Protein AF-A0A520CKK5-F1 (afdb_monomer_lite)

Structure (mmCIF, N/CA/C/O backbone):
data_AF-A0A520CKK5-F1
#
_entry.id   AF-A0A520CKK5-F1
#
loop_
_atom_site.group_PDB
_atom_site.id
_atom_site.type_symbol
_atom_site.label_atom_id
_atom_site.label_alt_id
_atom_site.label_comp_id
_atom_site.label_asym_id
_atom_site.label_entity_id
_atom_site.label_seq_id
_atom_site.pdbx_PDB_ins_code
_atom_site.Cartn_x
_atom_site.Cartn_y
_atom_site.Cartn_z
_atom_site.occupancy
_atom_site.B_iso_or_equiv
_atom_site.auth_seq_id
_atom_site.auth_comp_id
_atom_site.auth_asym_id
_atom_site.auth_atom_id
_atom_site.pdbx_PDB_model_num
ATOM 1 N N . MET A 1 1 ? 17.362 -2.422 1.630 1.00 37.12 1 MET A N 1
ATOM 2 C CA . MET A 1 1 ? 17.293 -1.066 2.218 1.00 37.12 1 MET A CA 1
ATOM 3 C C . MET A 1 1 ? 16.092 -1.000 3.146 1.00 37.12 1 MET A C 1
ATOM 5 O O . MET A 1 1 ? 15.029 -1.454 2.745 1.00 37.12 1 MET A O 1
ATOM 9 N N . LYS A 1 2 ? 16.257 -0.500 4.379 1.00 49.00 2 LYS A N 1
ATOM 10 C CA . LYS A 1 2 ? 15.123 -0.145 5.251 1.00 49.00 2 LYS A CA 1
ATOM 11 C C . LYS A 1 2 ? 14.538 1.171 4.719 1.00 49.00 2 LYS A C 1
ATOM 13 O O . LYS A 1 2 ? 15.314 2.034 4.323 1.00 49.00 2 LYS A O 1
ATOM 18 N N . GLY A 1 3 ? 13.213 1.258 4.609 1.00 55.69 3 GLY A N 1
ATOM 19 C CA . GLY A 1 3 ? 12.499 2.413 4.051 1.00 55.69 3 GLY A CA 1
ATOM 20 C C . GLY A 1 3 ? 12.767 3.733 4.785 1.00 55.69 3 GLY A C 1
ATOM 21 O O . GLY A 1 3 ? 13.476 3.763 5.789 1.00 55.69 3 GLY A O 1
ATOM 22 N N . PHE A 1 4 ? 12.192 4.822 4.282 1.00 59.00 4 PHE A N 1
ATOM 23 C CA . PHE A 1 4 ? 12.306 6.158 4.871 1.00 59.00 4 PHE A CA 1
ATOM 24 C C . PHE A 1 4 ? 10.930 6.832 4.939 1.00 59.00 4 PHE A C 1
ATOM 26 O O . PHE A 1 4 ? 10.063 6.586 4.100 1.00 59.00 4 PHE A O 1
ATOM 33 N N . GLU A 1 5 ? 10.699 7.632 5.979 1.00 58.00 5 GLU A N 1
ATOM 34 C CA . GLU A 1 5 ? 9.410 8.276 6.257 1.00 58.00 5 GLU A CA 1
ATOM 35 C C . GLU A 1 5 ? 9.478 9.771 5.934 1.00 58.00 5 GLU A C 1
ATOM 37 O O . GLU A 1 5 ? 10.499 10.416 6.164 1.00 58.00 5 GLU A O 1
ATOM 42 N N . PHE A 1 6 ? 8.389 10.325 5.397 1.00 53.66 6 PHE A N 1
ATOM 43 C CA . PHE A 1 6 ? 8.331 11.720 4.943 1.00 53.66 6 PHE A CA 1
ATOM 44 C C . PHE A 1 6 ? 7.562 12.645 5.900 1.00 53.66 6 PHE A C 1
ATOM 46 O O . PHE A 1 6 ? 7.290 13.790 5.549 1.00 53.66 6 PHE A O 1
ATOM 53 N N . ASN A 1 7 ? 7.212 12.183 7.106 1.00 54.53 7 ASN A N 1
ATOM 54 C CA . ASN A 1 7 ? 6.428 12.963 8.064 1.00 54.53 7 ASN A CA 1
ATOM 55 C C . ASN A 1 7 ? 7.020 12.902 9.476 1.00 54.53 7 ASN A C 1
ATOM 57 O O . ASN A 1 7 ? 7.125 11.834 10.066 1.00 54.53 7 ASN A O 1
ATOM 61 N N . ASN A 1 8 ? 7.361 14.070 10.031 1.00 50.44 8 ASN A N 1
ATOM 62 C CA . ASN A 1 8 ? 8.014 14.190 11.341 1.00 50.44 8 ASN A CA 1
ATOM 63 C C . ASN A 1 8 ? 7.023 14.339 12.516 1.00 50.44 8 ASN A C 1
ATOM 65 O O . ASN A 1 8 ? 7.445 14.349 13.667 1.00 50.44 8 ASN A O 1
ATOM 69 N N . GLN A 1 9 ? 5.719 14.504 12.245 1.00 54.00 9 GLN A N 1
ATOM 70 C CA . GLN A 1 9 ? 4.699 14.736 13.284 1.00 54.00 9 GLN A CA 1
ATOM 71 C C . GLN A 1 9 ? 4.051 13.448 13.816 1.00 54.00 9 GLN A C 1
ATOM 73 O O . GLN A 1 9 ? 3.670 13.399 14.982 1.00 54.00 9 GLN A O 1
ATOM 78 N N . SER A 1 10 ? 3.920 12.405 12.991 1.00 58.28 10 SER A N 1
ATOM 79 C CA . SER A 1 10 ? 3.449 11.081 13.427 1.00 58.28 10 SER A CA 1
ATOM 80 C C . SER A 1 10 ? 4.088 10.006 12.542 1.00 58.28 10 SER A C 1
ATOM 82 O O . SER A 1 10 ? 3.706 9.887 11.372 1.00 58.28 10 SER A O 1
ATOM 84 N N . PRO A 1 11 ? 5.091 9.275 13.056 1.00 64.50 11 PRO A N 1
ATOM 85 C CA . PRO A 1 11 ? 5.693 8.138 12.372 1.00 64.50 11 PRO A CA 1
ATOM 86 C C . PRO A 1 11 ? 4.649 7.107 11.936 1.00 64.50 11 PRO A C 1
ATOM 88 O O . PRO A 1 11 ? 3.689 6.842 12.661 1.00 64.50 11 PRO A O 1
ATOM 91 N N . LEU A 1 12 ? 4.845 6.463 10.780 1.00 66.38 12 LEU A N 1
ATOM 92 C CA . LEU A 1 12 ? 3.872 5.478 10.277 1.00 66.38 12 LEU A CA 1
ATOM 93 C C . LEU A 1 12 ? 3.680 4.321 11.262 1.00 66.38 12 LEU A C 1
ATOM 95 O O . LEU A 1 12 ? 2.562 3.848 11.441 1.00 66.38 12 LEU A O 1
ATOM 99 N N . LYS A 1 13 ? 4.760 3.890 11.921 1.00 66.75 13 LYS A N 1
ATOM 100 C CA . LYS A 1 13 ? 4.733 2.832 12.944 1.00 66.75 13 LYS A CA 1
ATOM 101 C C . LYS A 1 13 ? 3.720 3.080 14.073 1.00 66.75 13 LYS A C 1
ATOM 103 O O . LYS A 1 13 ? 3.266 2.119 14.683 1.00 66.75 13 LYS A O 1
ATOM 108 N N . ASP A 1 14 ? 3.365 4.339 14.331 1.00 70.25 14 ASP A N 1
ATOM 109 C CA . ASP A 1 14 ? 2.427 4.710 15.391 1.00 70.25 14 ASP A CA 1
ATOM 110 C C . ASP A 1 14 ? 0.968 4.608 14.904 1.00 70.25 14 ASP A C 1
ATOM 112 O O . ASP A 1 14 ? 0.046 4.531 15.709 1.00 70.25 14 ASP A O 1
ATOM 116 N N . LEU A 1 15 ? 0.755 4.556 13.584 1.00 70.94 15 LEU A N 1
ATOM 117 C CA . LEU A 1 15 ? -0.553 4.413 12.931 1.00 70.94 15 LEU A CA 1
ATOM 118 C C . LEU A 1 15 ? -0.790 2.999 12.385 1.00 70.94 15 LEU A C 1
ATOM 120 O O . LEU A 1 15 ? -1.932 2.572 12.233 1.00 70.94 15 LEU A O 1
ATOM 124 N N . LEU A 1 16 ? 0.289 2.287 12.064 1.00 74.94 16 LEU A N 1
ATOM 125 C CA . LEU A 1 16 ? 0.290 0.947 11.501 1.00 74.94 16 LEU A CA 1
ATOM 126 C C . LEU A 1 16 ? 1.428 0.145 12.131 1.00 74.94 16 LEU A C 1
ATOM 128 O O . LEU A 1 16 ? 2.597 0.332 11.786 1.00 74.94 16 LEU A O 1
ATOM 132 N N . TRP A 1 17 ? 1.082 -0.788 13.017 1.00 72.31 17 TRP A N 1
ATOM 133 C CA . TRP A 1 17 ? 2.078 -1.571 13.753 1.00 72.31 17 TRP A CA 1
ATOM 134 C C . TRP A 1 17 ? 2.905 -2.461 12.817 1.00 72.31 17 TRP A C 1
ATOM 136 O O . TRP A 1 17 ? 4.112 -2.640 12.997 1.00 72.31 17 TRP A O 1
ATOM 146 N N . GLN A 1 18 ? 2.258 -3.039 11.801 1.00 74.00 18 GLN A N 1
ATOM 147 C CA . GLN A 1 18 ? 2.904 -3.921 10.834 1.00 74.00 18 GLN A CA 1
ATOM 148 C C . GLN A 1 18 ? 2.686 -3.420 9.411 1.00 74.00 18 GLN A C 1
ATOM 150 O O . GLN A 1 18 ? 1.563 -3.396 8.908 1.00 74.00 18 GLN A O 1
ATOM 155 N N . GLN A 1 19 ? 3.783 -3.067 8.740 1.00 74.44 19 GLN A N 1
ATOM 156 C CA . GLN A 1 19 ? 3.741 -2.673 7.335 1.00 74.44 19 GLN A CA 1
ATOM 157 C C . GLN A 1 19 ? 3.206 -3.815 6.454 1.00 74.44 19 GLN A C 1
ATOM 159 O O . GLN A 1 19 ? 3.442 -4.993 6.759 1.00 74.44 19 GLN A O 1
ATOM 164 N N . PRO A 1 20 ? 2.519 -3.498 5.339 1.00 78.88 20 PRO A N 1
ATOM 165 C CA . PRO A 1 20 ? 2.136 -4.509 4.370 1.00 78.88 20 PRO A CA 1
ATOM 166 C C . PRO A 1 20 ? 3.387 -5.235 3.873 1.00 78.88 20 PRO A C 1
ATOM 168 O O . PRO A 1 20 ? 4.414 -4.621 3.586 1.00 78.88 20 PRO A O 1
ATOM 171 N N . LYS A 1 21 ? 3.304 -6.556 3.737 1.00 83.12 21 LYS A N 1
ATOM 172 C CA . LYS A 1 21 ? 4.352 -7.326 3.076 1.00 83.12 21 LYS A CA 1
ATOM 173 C C . LYS A 1 21 ? 4.232 -7.106 1.581 1.00 83.12 21 LYS A C 1
ATOM 175 O O . LYS A 1 21 ? 3.217 -7.457 0.979 1.00 83.12 21 LYS A O 1
ATOM 180 N N . ILE A 1 22 ? 5.285 -6.553 1.000 1.00 80.06 22 ILE A N 1
ATOM 181 C CA . ILE A 1 22 ? 5.392 -6.325 -0.432 1.00 80.06 22 ILE A CA 1
ATOM 182 C C . ILE A 1 22 ? 6.360 -7.350 -1.012 1.00 80.06 22 ILE A C 1
ATOM 184 O O . ILE A 1 22 ? 7.463 -7.540 -0.503 1.00 80.06 22 ILE A O 1
ATOM 188 N N . SER A 1 23 ? 5.934 -8.022 -2.075 1.00 84.06 23 SER A N 1
ATOM 189 C CA . SER A 1 23 ? 6.737 -9.009 -2.795 1.00 84.06 23 SER A CA 1
ATOM 190 C C . SER A 1 23 ? 6.426 -8.948 -4.282 1.00 84.06 23 SER A C 1
ATOM 192 O O . SER A 1 23 ? 5.300 -8.631 -4.656 1.00 84.06 23 SER A O 1
ATOM 194 N N . ILE A 1 24 ? 7.408 -9.269 -5.117 1.00 83.81 24 ILE A N 1
ATOM 195 C CA . ILE A 1 24 ? 7.211 -9.443 -6.556 1.00 83.81 24 ILE A CA 1
ATOM 196 C C . ILE A 1 24 ? 7.202 -10.944 -6.812 1.00 83.81 24 ILE A C 1
ATOM 198 O O . ILE A 1 24 ? 8.161 -11.642 -6.491 1.00 83.81 24 ILE A O 1
ATOM 202 N N . GLU A 1 25 ? 6.080 -11.442 -7.309 1.00 85.44 25 GLU A N 1
ATOM 203 C CA . GLU A 1 25 ? 5.894 -12.838 -7.683 1.00 85.44 25 GLU A CA 1
ATOM 204 C C . GLU A 1 25 ? 6.276 -13.057 -9.152 1.00 85.44 25 GLU A C 1
ATOM 206 O O . GLU A 1 25 ? 6.446 -12.113 -9.929 1.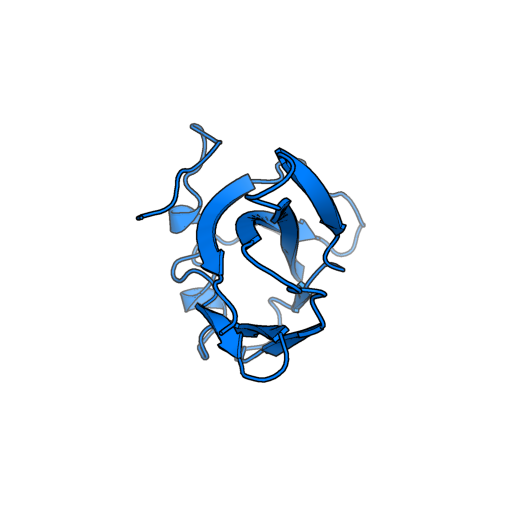00 85.44 25 GLU A O 1
ATOM 211 N N . THR A 1 26 ? 6.377 -14.326 -9.544 1.00 77.69 26 THR A N 1
ATOM 212 C CA . THR A 1 26 ? 6.584 -14.731 -10.937 1.00 77.69 26 THR A CA 1
ATOM 213 C C . THR A 1 26 ? 5.528 -14.106 -11.856 1.00 77.69 26 THR A C 1
ATOM 215 O O . THR A 1 26 ? 4.352 -14.032 -11.499 1.00 77.69 26 THR A O 1
ATOM 218 N N . GLY A 1 27 ? 5.947 -13.670 -13.050 1.00 78.88 27 GLY A N 1
ATOM 219 C CA . GLY A 1 27 ? 5.063 -12.999 -14.010 1.00 78.88 27 GLY A CA 1
ATOM 220 C C . GLY A 1 27 ? 4.850 -11.510 -13.726 1.00 78.88 27 GLY A C 1
ATOM 221 O O . GLY A 1 27 ? 3.824 -10.965 -14.117 1.00 78.88 27 GLY A O 1
ATOM 222 N N . ASN A 1 28 ? 5.802 -10.864 -13.044 1.00 83.12 28 ASN A N 1
ATOM 223 C CA . ASN A 1 28 ? 5.799 -9.426 -12.755 1.00 83.12 28 ASN A CA 1
ATOM 224 C C . ASN A 1 28 ? 4.594 -8.970 -11.925 1.00 83.12 28 ASN A C 1
ATOM 226 O O . ASN A 1 28 ? 4.075 -7.868 -12.093 1.00 83.12 28 ASN A O 1
ATOM 230 N N . ILE A 1 29 ? 4.139 -9.821 -11.004 1.00 83.88 29 ILE A N 1
ATOM 231 C CA . ILE A 1 29 ? 2.988 -9.513 -10.159 1.00 83.88 29 ILE A CA 1
ATOM 232 C C . ILE A 1 29 ? 3.479 -8.918 -8.844 1.00 83.88 29 ILE A C 1
ATOM 234 O O . ILE A 1 29 ? 4.070 -9.614 -8.019 1.00 83.88 29 ILE A O 1
ATOM 238 N N . LEU A 1 30 ? 3.182 -7.644 -8.602 1.00 84.62 30 LEU A N 1
ATOM 239 C CA . LEU A 1 30 ? 3.350 -7.052 -7.283 1.00 84.62 30 LEU A CA 1
ATOM 240 C C . LEU A 1 30 ? 2.237 -7.549 -6.369 1.00 84.62 30 LEU A C 1
ATOM 242 O O . LEU A 1 30 ? 1.060 -7.238 -6.558 1.00 84.62 30 LEU A O 1
ATOM 246 N N . ASN A 1 31 ? 2.627 -8.315 -5.364 1.00 85.44 31 ASN A N 1
ATOM 247 C CA . ASN A 1 31 ? 1.746 -8.824 -4.338 1.00 85.44 31 ASN A CA 1
ATOM 248 C C . ASN A 1 31 ? 1.922 -8.020 -3.049 1.00 85.44 31 ASN A C 1
ATOM 250 O O . ASN A 1 31 ? 3.018 -7.961 -2.480 1.00 85.44 31 ASN A O 1
ATOM 254 N N . ILE A 1 32 ? 0.820 -7.436 -2.587 1.00 82.81 32 ILE A N 1
ATOM 255 C CA . ILE A 1 32 ? 0.755 -6.621 -1.383 1.00 82.81 32 ILE A CA 1
ATOM 256 C C . ILE A 1 32 ? -0.181 -7.314 -0.406 1.00 82.81 32 ILE A C 1
ATOM 258 O O . ILE A 1 32 ? -1.392 -7.407 -0.624 1.00 82.81 32 ILE A O 1
ATOM 262 N N . ARG A 1 33 ? 0.396 -7.815 0.682 1.00 83.88 33 ARG A N 1
ATOM 263 C CA . ARG A 1 33 ? -0.315 -8.574 1.706 1.00 83.88 33 ARG A CA 1
ATOM 264 C C . ARG A 1 33 ? -0.341 -7.804 3.004 1.00 83.88 33 ARG A C 1
ATOM 266 O O . ARG A 1 33 ? 0.704 -7.553 3.602 1.00 83.88 33 ARG A O 1
ATOM 273 N N . LEU A 1 34 ? -1.542 -7.496 3.472 1.00 81.56 34 LEU A N 1
ATOM 274 C CA . LEU A 1 34 ? -1.702 -7.089 4.855 1.00 81.56 34 LEU A CA 1
ATOM 275 C C . LEU A 1 34 ? 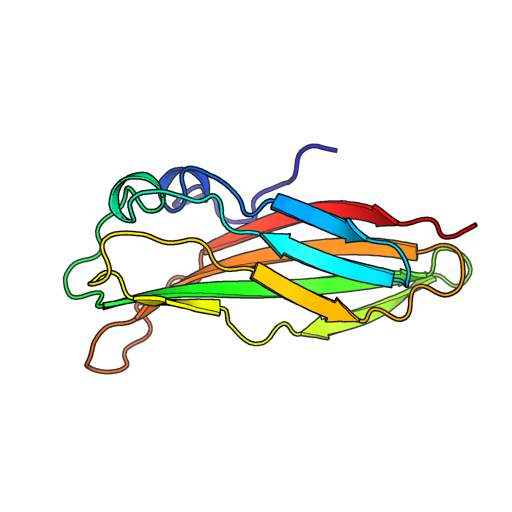-1.511 -8.297 5.770 1.00 81.56 34 LEU A C 1
ATOM 277 O O . LEU A 1 34 ? -1.989 -9.388 5.437 1.00 81.56 34 LEU A O 1
ATOM 281 N N . PRO A 1 35 ? -0.799 -8.125 6.895 1.00 77.75 35 PRO A N 1
ATOM 282 C CA . PRO A 1 35 ? -0.686 -9.179 7.883 1.00 77.75 35 PRO A CA 1
ATOM 283 C C . PRO A 1 35 ? -2.077 -9.572 8.374 1.00 77.75 35 PRO A C 1
ATOM 285 O O . PRO A 1 35 ? -2.957 -8.726 8.531 1.00 77.75 35 PRO A O 1
ATOM 288 N N . GLN A 1 36 ? -2.274 -10.873 8.571 1.00 80.94 36 GLN A N 1
ATOM 289 C CA . GLN A 1 36 ? -3.507 -11.363 9.157 1.00 80.94 36 GLN A CA 1
ATOM 290 C C . GLN A 1 36 ? -3.502 -11.059 10.653 1.00 80.94 36 GLN A C 1
ATOM 292 O O . GLN A 1 36 ? -2.509 -11.333 11.327 1.00 80.94 36 GLN A O 1
ATOM 297 N N . GLY A 1 37 ? -4.598 -10.514 11.166 1.00 79.44 37 GLY A N 1
ATOM 298 C CA . GLY A 1 37 ? -4.699 -10.194 12.583 1.00 79.44 37 GLY A CA 1
ATOM 299 C C . GLY A 1 37 ? -5.953 -9.416 12.936 1.00 79.44 37 GLY A C 1
ATOM 300 O O . GLY A 1 37 ? -6.779 -9.105 12.071 1.00 79.44 37 GLY A O 1
ATOM 301 N N . GLU A 1 38 ? -6.067 -9.122 14.226 1.00 79.62 38 GLU A N 1
ATOM 302 C CA . GLU A 1 38 ? -7.099 -8.243 14.759 1.00 79.62 38 GLU A CA 1
ATOM 303 C C . GLU A 1 38 ? -6.820 -6.798 14.358 1.00 79.62 38 GLU A C 1
ATOM 305 O O . GLU A 1 38 ? -5.672 -6.348 14.321 1.00 79.62 38 GLU A O 1
ATOM 310 N N . VAL A 1 39 ? -7.882 -6.067 14.043 1.00 76.31 39 VAL A N 1
ATOM 311 C CA . VAL A 1 39 ? -7.780 -4.699 13.520 1.00 76.31 39 VAL A CA 1
ATOM 312 C C . VAL A 1 39 ? -7.112 -3.766 14.510 1.00 76.31 39 VAL A C 1
ATOM 314 O O . VAL A 1 39 ? -6.219 -3.021 14.115 1.00 76.31 39 VAL A O 1
ATOM 317 N N . ASP A 1 40 ? -7.464 -3.880 15.787 1.00 73.69 40 ASP A N 1
ATOM 318 C CA . ASP A 1 40 ? -6.894 -3.065 16.860 1.00 73.69 40 ASP A CA 1
ATOM 319 C C . ASP A 1 40 ? -5.393 -3.327 17.067 1.00 73.69 40 ASP A C 1
ATOM 321 O O . ASP A 1 40 ? -4.650 -2.435 17.469 1.00 73.69 40 ASP A O 1
ATOM 325 N N . LEU A 1 41 ? -4.911 -4.531 16.735 1.00 77.62 41 LEU A N 1
ATOM 326 C CA . LEU A 1 41 ? -3.481 -4.851 16.783 1.00 77.62 41 LEU A CA 1
ATOM 327 C C . LEU A 1 41 ? -2.723 -4.289 15.576 1.00 77.62 41 LEU A C 1
ATOM 329 O O . LEU A 1 41 ? -1.533 -3.989 15.669 1.00 77.62 41 LEU A O 1
ATOM 333 N N . LEU A 1 42 ? -3.391 -4.173 14.428 1.00 78.50 42 LEU A N 1
ATOM 334 C CA . LEU A 1 42 ? -2.796 -3.647 13.202 1.00 78.50 42 LEU A CA 1
ATOM 335 C C . LEU A 1 42 ? -2.800 -2.116 13.171 1.00 78.50 42 LEU A C 1
ATOM 337 O O . LEU A 1 42 ? -1.817 -1.520 12.727 1.00 78.50 42 LEU A O 1
ATOM 341 N N . PHE A 1 43 ? -3.864 -1.496 13.678 1.00 80.00 43 PHE A N 1
ATOM 342 C CA . PHE A 1 43 ? -4.084 -0.051 13.713 1.00 80.00 43 PHE A CA 1
ATOM 343 C C . PHE A 1 43 ? -4.269 0.400 15.169 1.00 80.00 43 PHE A C 1
ATOM 345 O O . PHE A 1 43 ? -5.392 0.649 15.603 1.00 80.00 43 PHE A O 1
ATOM 352 N N . PRO A 1 44 ? -3.172 0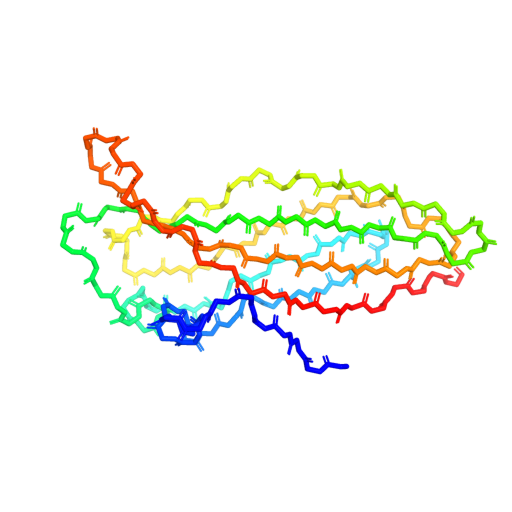.500 15.942 1.00 73.56 44 PRO A N 1
ATOM 353 C CA . PRO A 1 44 ? -3.239 0.747 17.384 1.00 73.56 44 PRO A CA 1
ATOM 354 C C . PRO A 1 44 ? -3.770 2.143 17.734 1.00 73.56 44 PRO A C 1
ATOM 356 O O . PRO A 1 44 ? -4.204 2.383 18.860 1.00 73.56 44 PRO A O 1
ATOM 359 N N . TYR A 1 45 ? -3.721 3.081 16.786 1.00 72.06 45 TYR A N 1
ATOM 360 C CA . TYR A 1 45 ? -4.229 4.429 16.976 1.00 72.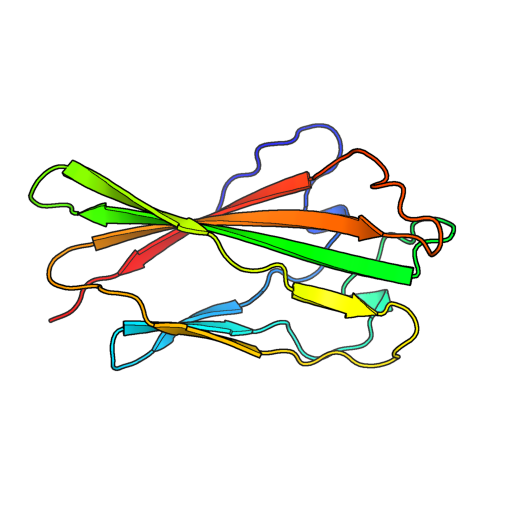06 45 TYR A CA 1
ATOM 361 C C . TYR A 1 45 ? -5.694 4.514 16.549 1.00 72.06 45 TYR A C 1
ATOM 363 O O . TYR A 1 45 ? -6.012 4.477 15.358 1.00 72.06 45 TYR A O 1
ATOM 371 N N . GLN A 1 46 ? -6.587 4.653 17.527 1.00 68.88 46 GLN A N 1
ATOM 372 C CA . GLN A 1 46 ? -8.007 4.845 17.263 1.00 68.88 46 GLN A CA 1
ATOM 373 C C . GLN A 1 46 ? -8.305 6.322 16.998 1.00 68.88 46 GLN A C 1
ATOM 375 O O . GLN A 1 46 ? -8.146 7.180 17.866 1.00 68.88 46 GLN A O 1
ATOM 380 N N . ILE A 1 47 ? -8.757 6.613 15.779 1.00 72.06 47 ILE A N 1
ATOM 381 C CA . ILE A 1 47 ? -9.287 7.924 15.408 1.00 72.06 47 ILE A CA 1
ATOM 382 C C . ILE A 1 47 ? -10.773 7.956 15.778 1.00 72.06 47 ILE A C 1
ATOM 384 O O . ILE A 1 47 ? -11.516 7.096 15.297 1.00 72.06 47 ILE A O 1
ATOM 388 N N . PRO A 1 48 ? -11.233 8.926 16.591 1.00 71.62 48 PRO A N 1
ATOM 389 C CA . PRO A 1 48 ? -12.649 9.068 16.907 1.00 71.62 48 PRO A CA 1
ATOM 390 C C . PRO A 1 48 ? -13.501 9.100 15.635 1.00 71.62 48 PRO A C 1
ATOM 392 O O . PRO A 1 48 ? -13.141 9.766 14.667 1.00 71.62 48 PRO A O 1
ATOM 395 N N . GLU A 1 49 ? -14.616 8.366 15.646 1.00 78.19 49 GLU A N 1
ATOM 396 C CA . GLU A 1 49 ? -15.619 8.313 14.565 1.00 78.19 49 GLU A CA 1
ATOM 397 C C . GLU A 1 49 ? -15.152 7.682 13.238 1.00 78.19 49 GLU A C 1
ATOM 399 O O . GLU A 1 49 ? -15.977 7.450 12.347 1.00 78.19 49 GLU A O 1
ATOM 404 N N . ALA A 1 50 ? -13.872 7.315 13.111 1.00 80.44 50 ALA A N 1
ATOM 405 C CA . ALA A 1 50 ? -13.375 6.622 11.932 1.00 80.44 50 ALA A CA 1
ATOM 406 C C . ALA A 1 50 ? -14.039 5.247 11.780 1.00 80.44 50 ALA A C 1
ATOM 408 O O . ALA A 1 50 ? -14.085 4.438 12.704 1.00 80.44 50 ALA A O 1
ATOM 409 N N . GLN A 1 51 ? -14.529 4.971 10.575 1.00 84.06 51 GLN A N 1
ATOM 410 C CA . GLN A 1 51 ? -15.138 3.693 10.204 1.00 84.06 51 GLN A CA 1
ATOM 411 C C . GLN A 1 51 ? -14.233 2.864 9.307 1.00 84.06 51 GLN A C 1
ATOM 413 O O . GLN A 1 51 ? -14.355 1.638 9.263 1.00 84.06 51 GLN A O 1
ATOM 418 N N . GLU A 1 52 ? -13.346 3.531 8.570 1.00 85.69 52 GLU A N 1
ATOM 419 C CA . GLU A 1 52 ? -12.409 2.889 7.668 1.00 85.69 52 GLU A CA 1
ATOM 420 C C . GLU A 1 52 ? -11.004 3.450 7.834 1.00 85.69 52 GLU A C 1
ATOM 422 O O . GLU A 1 52 ? -10.797 4.652 8.007 1.00 85.69 52 GLU A O 1
ATOM 427 N N . VAL A 1 53 ? -10.029 2.565 7.679 1.00 82.81 53 VAL A N 1
ATOM 428 C CA . VAL A 1 53 ? -8.638 2.920 7.433 1.00 82.81 53 VAL A CA 1
ATOM 429 C C . VAL A 1 53 ? -8.292 2.595 5.990 1.00 82.81 53 VAL A C 1
ATOM 431 O O . VAL A 1 53 ? -8.692 1.569 5.434 1.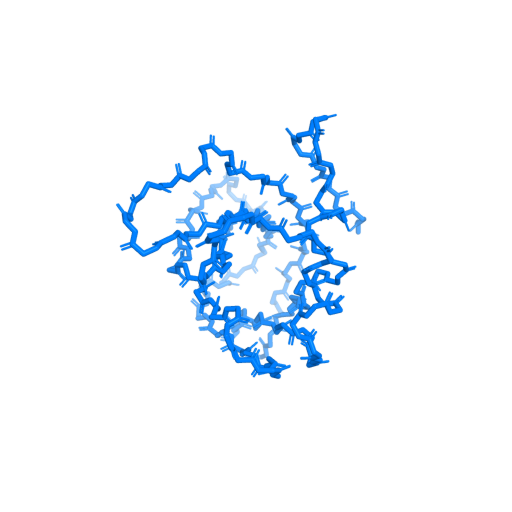00 82.81 53 VAL A O 1
ATOM 434 N N . CYS A 1 54 ? -7.590 3.518 5.354 1.00 83.31 54 CYS A N 1
ATOM 435 C CA . CYS A 1 54 ? -7.438 3.551 3.915 1.00 83.31 54 CYS A CA 1
ATOM 436 C C . CYS A 1 54 ? -5.965 3.657 3.558 1.00 83.31 54 CYS A C 1
ATOM 438 O O . CYS A 1 54 ? -5.300 4.656 3.855 1.00 83.31 54 CYS A O 1
ATOM 440 N N . LEU A 1 55 ? -5.468 2.613 2.901 1.00 81.44 55 LEU A N 1
ATOM 441 C CA . LEU A 1 55 ? -4.087 2.525 2.458 1.00 81.44 55 LEU A CA 1
ATOM 442 C C . LEU A 1 55 ? -3.990 2.922 0.989 1.00 81.44 55 LEU A C 1
ATOM 444 O O . LEU A 1 55 ? -4.527 2.260 0.100 1.00 81.44 55 LEU A O 1
ATOM 448 N N . ASN A 1 56 ? -3.273 4.008 0.747 1.00 80.75 56 ASN A N 1
ATOM 449 C CA . ASN A 1 56 ? -2.911 4.492 -0.572 1.00 80.75 56 ASN A CA 1
ATOM 450 C C . ASN A 1 56 ? -1.512 4.019 -0.912 1.00 80.75 56 ASN A C 1
ATOM 452 O O . ASN A 1 56 ? -0.631 4.063 -0.059 1.00 80.75 56 ASN A O 1
ATOM 456 N N . MET A 1 57 ? -1.281 3.617 -2.157 1.00 78.94 57 MET A N 1
ATOM 457 C CA . MET A 1 57 ? 0.067 3.299 -2.608 1.00 78.94 57 MET A CA 1
ATOM 458 C C . MET A 1 57 ? 0.383 3.995 -3.928 1.00 78.94 57 MET A C 1
ATOM 460 O O . MET A 1 57 ? -0.469 4.156 -4.800 1.00 78.94 57 MET A O 1
ATOM 464 N N . MET A 1 58 ? 1.620 4.446 -4.067 1.00 83.38 58 MET A N 1
ATOM 465 C CA . MET A 1 58 ? 2.159 4.934 -5.331 1.00 83.38 58 MET A CA 1
ATOM 466 C C . MET A 1 58 ? 3.419 4.146 -5.620 1.00 83.38 58 MET A C 1
ATOM 468 O O . MET A 1 58 ? 4.305 4.065 -4.770 1.00 83.38 58 MET A O 1
ATOM 472 N N . ILE A 1 59 ? 3.472 3.542 -6.799 1.00 84.19 59 ILE A N 1
ATOM 473 C CA . ILE A 1 59 ? 4.611 2.745 -7.233 1.00 84.19 59 ILE A CA 1
ATOM 474 C C . ILE A 1 59 ? 5.294 3.536 -8.338 1.00 84.19 59 ILE A C 1
ATOM 476 O O . ILE A 1 59 ? 4.685 3.829 -9.362 1.00 84.19 59 ILE A O 1
ATOM 480 N N . PHE A 1 60 ? 6.545 3.895 -8.112 1.00 85.56 60 PHE A N 1
ATOM 481 C CA . PHE A 1 60 ? 7.410 4.506 -9.104 1.00 85.56 60 PHE A CA 1
ATOM 482 C C . PHE A 1 60 ? 8.281 3.396 -9.678 1.00 85.56 60 PHE A C 1
ATOM 484 O O . PHE A 1 60 ? 9.063 2.790 -8.942 1.00 85.56 60 PHE A O 1
ATOM 491 N N . CYS A 1 61 ? 8.108 3.103 -10.961 1.00 87.00 61 CYS A N 1
ATOM 492 C CA . CYS A 1 61 ? 8.891 2.110 -11.681 1.00 87.00 61 CYS A CA 1
ATOM 493 C C . CYS A 1 61 ? 9.937 2.844 -12.514 1.00 87.00 61 CYS A C 1
ATOM 495 O O . CYS A 1 61 ? 9.589 3.518 -13.478 1.00 87.00 61 CYS A O 1
ATOM 497 N N . PHE A 1 62 ? 11.198 2.757 -12.102 1.00 86.12 62 PHE A N 1
ATOM 498 C CA . PHE A 1 62 ? 12.334 3.357 -12.792 1.00 86.12 62 PHE A CA 1
ATOM 499 C C . PHE A 1 62 ? 12.982 2.319 -13.689 1.00 86.12 62 PHE A C 1
ATOM 501 O O . PHE A 1 62 ? 13.353 1.249 -13.209 1.00 86.12 62 PHE A O 1
ATOM 508 N N . ASP A 1 63 ? 13.164 2.641 -14.959 1.00 85.50 63 ASP A N 1
ATOM 509 C CA . ASP A 1 63 ? 14.046 1.898 -15.842 1.00 85.50 63 ASP A CA 1
ATOM 510 C C . ASP A 1 63 ? 15.491 2.349 -15.612 1.00 85.50 63 ASP A C 1
ATOM 512 O O . ASP A 1 63 ? 15.824 3.535 -15.642 1.00 85.50 63 ASP A O 1
ATOM 516 N N . LEU A 1 64 ? 16.352 1.382 -15.306 1.00 83.12 64 LEU A N 1
ATOM 517 C CA . LEU A 1 64 ? 17.746 1.639 -14.966 1.00 83.12 64 LEU A CA 1
ATOM 518 C C . LEU A 1 64 ? 18.640 1.824 -16.196 1.00 83.12 64 LEU A C 1
ATOM 520 O O . LEU A 1 64 ? 19.775 2.269 -16.043 1.00 83.12 64 LEU A O 1
ATOM 524 N N . ASN A 1 65 ? 18.153 1.491 -17.391 1.00 83.56 65 ASN A N 1
ATOM 525 C CA . ASN A 1 65 ? 18.906 1.621 -18.633 1.00 83.56 65 ASN A CA 1
ATOM 526 C C . ASN A 1 65 ? 18.761 3.016 -19.250 1.00 83.56 65 ASN A C 1
ATOM 528 O O . ASN A 1 65 ? 19.742 3.562 -19.749 1.00 83.56 65 ASN A O 1
ATOM 532 N N . ASP A 1 66 ? 17.555 3.586 -19.228 1.00 82.25 66 ASP A N 1
ATOM 533 C CA . ASP A 1 66 ? 17.248 4.870 -19.876 1.00 82.25 66 ASP A CA 1
ATOM 534 C C . ASP A 1 66 ? 16.916 6.005 -18.885 1.00 82.25 66 ASP A C 1
ATOM 536 O O . ASP A 1 66 ? 16.826 7.168 -19.282 1.00 82.25 66 ASP A O 1
ATOM 540 N N . GLY A 1 67 ? 16.787 5.694 -17.588 1.00 74.88 67 GLY A N 1
ATOM 541 C CA . GLY A 1 67 ? 16.497 6.666 -16.532 1.00 74.88 67 GLY A CA 1
ATOM 542 C C . GLY A 1 67 ? 15.063 7.203 -16.549 1.00 74.88 67 GLY A C 1
ATOM 543 O O . GLY A 1 67 ? 14.759 8.150 -15.818 1.00 74.88 67 GLY A O 1
ATOM 544 N N . VAL A 1 68 ? 14.179 6.628 -17.367 1.00 83.69 68 VAL A N 1
ATOM 545 C CA . VAL A 1 68 ? 12.759 6.983 -17.415 1.00 83.69 68 VAL A CA 1
ATOM 546 C C . VAL A 1 68 ? 12.038 6.327 -16.241 1.00 83.69 68 VAL A C 1
ATOM 548 O O . VAL A 1 68 ? 12.402 5.243 -15.785 1.00 83.69 68 VAL A O 1
ATOM 551 N N . TYR A 1 69 ? 10.995 6.980 -15.730 1.00 81.94 69 TYR A N 1
ATOM 552 C CA . TYR A 1 69 ? 10.121 6.362 -14.742 1.00 81.94 69 TYR A CA 1
ATOM 553 C C . TYR A 1 69 ? 8.651 6.552 -15.076 1.00 81.94 69 TYR A C 1
ATOM 555 O O . TYR A 1 69 ? 8.236 7.578 -15.614 1.00 81.94 69 TYR A O 1
ATOM 563 N N . GLU A 1 70 ? 7.858 5.560 -14.695 1.00 85.69 70 GLU A N 1
ATOM 564 C CA . GLU A 1 70 ? 6.404 5.627 -14.708 1.00 85.69 70 GLU A CA 1
ATOM 565 C C . GLU A 1 70 ? 5.852 5.585 -13.280 1.00 85.69 70 GLU A C 1
ATOM 567 O O . GLU A 1 70 ? 6.451 5.009 -12.366 1.00 85.69 70 GLU A O 1
ATOM 572 N N . ILE A 1 71 ? 4.691 6.213 -13.081 1.00 83.94 71 ILE A N 1
ATOM 573 C CA . ILE A 1 71 ? 3.971 6.176 -11.808 1.00 83.94 71 ILE A CA 1
ATOM 574 C C . ILE A 1 71 ? 2.718 5.335 -11.989 1.00 83.94 71 ILE A C 1
ATOM 576 O O . ILE A 1 71 ? 1.762 5.743 -12.650 1.00 83.94 71 ILE A O 1
ATOM 580 N N . LEU A 1 72 ? 2.687 4.198 -11.311 1.00 81.19 72 LEU A N 1
ATOM 581 C CA . LEU A 1 72 ? 1.517 3.345 -11.230 1.00 81.19 72 LEU A CA 1
ATOM 582 C C . LEU A 1 72 ? 0.745 3.723 -9.967 1.00 81.19 72 LEU A C 1
ATOM 584 O O . LEU A 1 72 ? 1.183 3.501 -8.831 1.00 81.19 72 LEU A O 1
ATOM 588 N N . LYS A 1 73 ? -0.414 4.355 -10.171 1.00 69.44 73 LYS A N 1
ATOM 589 C CA . LYS A 1 73 ? -1.316 4.713 -9.075 1.00 69.44 73 LYS A CA 1
ATOM 590 C C . LYS A 1 73 ? -2.075 3.477 -8.618 1.00 69.44 73 LYS A C 1
ATOM 592 O O . LYS A 1 73 ? -2.758 2.822 -9.402 1.00 69.44 73 LYS A O 1
ATOM 597 N N . PHE A 1 74 ? -1.979 3.186 -7.330 1.00 70.75 74 PHE A N 1
ATOM 598 C CA . PHE A 1 74 ? -2.722 2.103 -6.717 1.00 70.75 74 PHE A CA 1
ATOM 599 C C . PHE A 1 74 ? -4.118 2.585 -6.319 1.00 70.75 74 PHE A C 1
ATOM 601 O O . PHE A 1 74 ? -4.251 3.565 -5.585 1.00 70.75 74 PHE A O 1
ATOM 608 N N . ASN A 1 75 ? -5.159 1.866 -6.747 1.00 69.38 75 ASN A N 1
ATOM 609 C CA . ASN A 1 75 ? -6.506 2.070 -6.212 1.00 69.38 75 ASN A CA 1
ATOM 610 C C . ASN A 1 75 ? -6.495 1.774 -4.713 1.00 69.38 75 ASN A C 1
ATOM 612 O O . ASN A 1 75 ? -6.161 0.653 -4.334 1.00 69.38 75 ASN A O 1
ATOM 616 N N . GLU A 1 76 ? -6.890 2.743 -3.898 1.00 81.12 76 GLU A N 1
ATOM 617 C CA . GLU A 1 76 ? -6.948 2.663 -2.438 1.00 81.12 76 GLU A CA 1
ATOM 618 C C . GLU A 1 76 ? -7.439 1.299 -1.910 1.00 81.12 76 GLU A C 1
ATOM 620 O O . GLU A 1 76 ? -8.358 0.677 -2.456 1.00 81.12 76 GLU A O 1
ATOM 625 N N . LEU A 1 77 ? -6.793 0.807 -0.852 1.00 81.69 77 LEU A N 1
ATOM 626 C CA . LEU A 1 77 ? -7.248 -0.354 -0.097 1.00 81.69 77 LEU A CA 1
ATOM 627 C C . LEU A 1 77 ? -7.970 0.119 1.165 1.00 81.69 77 LEU A C 1
ATOM 629 O O . LEU A 1 77 ? -7.333 0.479 2.154 1.00 81.69 77 LEU A O 1
ATOM 633 N N . SER A 1 78 ? -9.298 0.087 1.114 1.00 84.31 78 SER A N 1
ATOM 634 C CA . SER A 1 78 ? -10.181 0.456 2.222 1.00 84.31 78 SER A CA 1
ATOM 635 C C . SER A 1 78 ? -10.449 -0.743 3.124 1.00 84.31 78 SER A C 1
ATOM 637 O O . SER A 1 78 ? -10.755 -1.844 2.650 1.00 84.31 78 SER A O 1
ATOM 639 N N . ILE A 1 79 ? -10.333 -0.538 4.428 1.00 84.44 79 ILE A N 1
ATOM 640 C CA . ILE A 1 79 ? -10.489 -1.563 5.454 1.00 84.44 79 ILE A CA 1
ATOM 641 C C . ILE A 1 79 ? -11.466 -1.023 6.487 1.00 84.44 79 ILE A C 1
ATOM 643 O O . ILE A 1 79 ? -11.213 0.019 7.080 1.00 84.44 79 ILE A O 1
ATOM 647 N N . SER A 1 80 ? -12.565 -1.737 6.721 1.00 84.38 80 SER A N 1
ATOM 648 C CA . SER A 1 80 ? -13.501 -1.360 7.778 1.00 84.38 80 SER A CA 1
ATOM 649 C C . SER A 1 80 ? -12.921 -1.678 9.152 1.00 84.38 80 SER A C 1
ATOM 651 O O . SER A 1 80 ? -12.485 -2.806 9.387 1.00 84.38 80 SER A O 1
ATOM 653 N N . LEU A 1 81 ? -12.984 -0.699 10.052 1.00 81.06 81 LEU A N 1
ATOM 654 C CA . LEU A 1 81 ? -12.620 -0.833 11.460 1.00 81.06 81 LEU A CA 1
ATOM 655 C C . LEU A 1 81 ? -13.688 -1.582 12.280 1.00 81.06 81 LEU A C 1
ATOM 657 O O . LEU A 1 81 ? -13.415 -2.007 13.392 1.00 81.06 81 LEU A O 1
ATOM 661 N N . LYS A 1 82 ? -14.892 -1.796 11.723 1.00 81.00 82 LYS A N 1
ATOM 662 C CA . LYS A 1 82 ? -15.965 -2.596 12.348 1.00 81.00 82 LYS A CA 1
ATOM 663 C C . LYS A 1 82 ? -15.734 -4.110 12.234 1.00 81.00 82 LYS A C 1
ATOM 665 O O . LYS A 1 82 ? -16.358 -4.881 12.958 1.00 81.00 82 LYS A O 1
ATOM 670 N N . ASN A 1 83 ? -14.887 -4.554 11.305 1.00 78.12 83 ASN A N 1
ATOM 671 C CA . ASN A 1 83 ? -14.560 -5.973 11.163 1.00 78.12 83 ASN A CA 1
ATOM 672 C C . ASN A 1 83 ? -13.506 -6.358 12.196 1.00 78.12 83 ASN A C 1
ATOM 674 O O . ASN A 1 83 ? -12.573 -5.601 12.390 1.00 78.12 83 ASN A O 1
ATOM 678 N N . LEU A 1 84 ? -13.608 -7.540 12.806 1.00 68.94 84 LEU A N 1
ATOM 679 C CA . LEU A 1 84 ? -12.660 -7.970 13.845 1.00 68.94 84 LEU A CA 1
ATOM 680 C C . LEU A 1 84 ? -11.348 -8.533 13.284 1.00 68.94 84 LEU A C 1
ATOM 682 O O . LEU A 1 84 ? -10.331 -8.494 13.965 1.00 68.94 84 LEU A O 1
ATOM 686 N N . VAL A 1 85 ? -11.351 -9.052 12.052 1.00 70.62 85 VAL A N 1
ATOM 687 C CA . VAL A 1 85 ? -10.191 -9.735 11.457 1.00 70.62 85 VAL A CA 1
ATOM 688 C C . VAL A 1 85 ? -9.926 -9.222 10.048 1.00 70.62 85 VAL A C 1
ATOM 690 O O . VAL A 1 85 ? -10.840 -9.118 9.225 1.00 70.62 85 VAL A O 1
ATOM 693 N N . ILE A 1 86 ? -8.654 -8.953 9.749 1.00 75.00 86 ILE A N 1
ATOM 694 C CA . ILE A 1 86 ? -8.190 -8.556 8.417 1.00 75.00 86 ILE A CA 1
ATOM 695 C C . ILE A 1 86 ? -7.242 -9.614 7.867 1.00 75.00 86 ILE A C 1
ATOM 697 O O . ILE A 1 86 ? -6.457 -10.208 8.594 1.00 75.00 86 ILE A O 1
ATOM 701 N N . GLY A 1 87 ? -7.311 -9.818 6.553 1.00 66.12 87 GLY A N 1
ATOM 702 C CA . GLY A 1 87 ? -6.367 -10.597 5.759 1.00 66.12 87 GLY A CA 1
ATOM 703 C C . GLY A 1 87 ? -6.585 -10.267 4.289 1.00 66.12 87 GLY A C 1
ATOM 704 O O . GLY A 1 87 ? -7.197 -11.042 3.559 1.00 66.12 87 GLY A O 1
ATOM 705 N N . ARG A 1 88 ? -6.185 -9.062 3.862 1.00 74.31 88 ARG A N 1
ATOM 706 C CA . ARG A 1 88 ? -6.382 -8.617 2.475 1.00 74.31 88 ARG A CA 1
ATOM 707 C C . ARG A 1 88 ? -5.102 -8.740 1.663 1.00 74.31 88 ARG A C 1
ATOM 709 O O . ARG A 1 88 ? -4.022 -8.343 2.094 1.00 74.31 88 ARG A O 1
ATOM 716 N N . ASN A 1 89 ? -5.272 -9.263 0.457 1.00 75.69 89 ASN A N 1
ATOM 717 C CA . ASN A 1 89 ? -4.263 -9.298 -0.583 1.00 75.69 89 ASN A CA 1
ATOM 718 C C . ASN A 1 89 ? -4.728 -8.388 -1.723 1.00 75.69 89 ASN A C 1
ATOM 720 O O . ASN A 1 89 ? -5.899 -8.427 -2.110 1.00 75.69 89 ASN A O 1
ATOM 724 N N . LYS A 1 90 ? -3.812 -7.594 -2.268 1.00 78.94 90 LYS A N 1
ATOM 725 C CA . LYS A 1 90 ? -3.997 -6.970 -3.569 1.00 78.94 90 LYS A CA 1
ATOM 726 C C . LYS A 1 90 ? -2.818 -7.298 -4.474 1.00 78.94 90 LYS A C 1
ATOM 728 O O . LYS A 1 90 ? -1.660 -7.165 -4.083 1.00 78.94 90 LYS A O 1
ATOM 733 N N . ARG A 1 91 ? -3.148 -7.705 -5.697 1.00 84.06 91 ARG A N 1
ATOM 734 C CA . ARG A 1 91 ? -2.190 -8.077 -6.737 1.00 84.06 91 ARG A CA 1
ATOM 735 C C . ARG A 1 91 ? -2.283 -7.075 -7.875 1.00 84.06 91 ARG A C 1
ATOM 737 O O . ARG A 1 91 ? -3.388 -6.691 -8.259 1.00 84.06 91 ARG A O 1
ATOM 744 N N . LEU A 1 92 ? -1.137 -6.666 -8.395 1.00 79.94 92 LEU A N 1
ATOM 745 C CA . LEU A 1 92 ? -1.032 -5.814 -9.570 1.00 79.94 92 LEU A CA 1
ATOM 746 C C . LEU A 1 92 ? -0.079 -6.439 -10.571 1.00 79.94 92 LEU A C 1
ATOM 748 O O . LEU A 1 92 ? 1.009 -6.862 -10.192 1.00 79.94 92 LEU A O 1
ATOM 752 N N . ASN A 1 93 ? -0.470 -6.436 -11.838 1.00 83.44 93 ASN A N 1
ATOM 753 C CA . ASN A 1 93 ? 0.449 -6.754 -12.918 1.00 83.44 93 ASN A CA 1
ATOM 754 C C . ASN A 1 93 ? 1.301 -5.516 -13.190 1.00 83.44 93 ASN A C 1
ATOM 756 O O . ASN A 1 93 ? 0.758 -4.433 -13.410 1.00 83.44 93 ASN A O 1
ATOM 760 N N . LEU A 1 94 ? 2.614 -5.685 -13.139 1.00 81.56 94 LEU A N 1
ATOM 761 C CA . LEU A 1 94 ? 3.587 -4.672 -13.503 1.00 81.56 94 LEU A CA 1
ATOM 762 C C . LEU A 1 94 ? 4.207 -5.054 -14.847 1.00 81.56 94 LEU A C 1
ATOM 764 O O . LEU A 1 94 ? 4.453 -6.232 -15.108 1.00 81.56 94 LEU A O 1
ATOM 768 N N . ASP A 1 95 ? 4.498 -4.067 -15.685 1.00 77.81 95 ASP A N 1
ATOM 769 C CA . ASP A 1 95 ? 5.378 -4.284 -16.827 1.00 77.81 95 ASP A CA 1
ATOM 770 C C . ASP A 1 95 ? 6.828 -4.077 -16.372 1.00 77.81 95 ASP A C 1
ATOM 772 O O . ASP A 1 95 ? 7.341 -2.962 -16.314 1.00 77.81 95 ASP A O 1
ATOM 776 N N . LEU A 1 96 ? 7.474 -5.165 -15.944 1.00 75.38 96 LEU A N 1
ATOM 777 C CA . LEU A 1 96 ? 8.860 -5.140 -15.466 1.00 75.38 96 LEU A CA 1
ATOM 778 C C . LEU A 1 96 ? 9.853 -5.607 -16.532 1.00 75.38 96 LEU A C 1
ATOM 780 O O . LEU A 1 96 ? 10.854 -6.225 -16.187 1.00 75.38 96 LEU A O 1
ATOM 784 N N . ALA A 1 97 ? 9.601 -5.356 -17.818 1.00 74.44 97 ALA A N 1
ATOM 785 C CA . ALA A 1 97 ? 10.577 -5.691 -18.850 1.00 74.44 97 ALA A CA 1
ATOM 786 C C . ALA A 1 97 ? 11.931 -4.988 -18.596 1.00 74.44 97 ALA A C 1
ATOM 788 O O . ALA A 1 97 ? 12.000 -3.762 -18.507 1.00 74.44 97 ALA A O 1
ATOM 789 N N . GLY A 1 98 ? 13.018 -5.760 -18.504 1.00 76.81 98 GLY A N 1
ATOM 790 C CA . GLY A 1 98 ? 14.378 -5.240 -18.326 1.00 76.81 98 GLY A CA 1
ATOM 791 C C . GLY A 1 98 ? 14.794 -5.029 -16.864 1.00 76.81 98 GLY A C 1
ATOM 792 O O . GLY A 1 98 ? 14.370 -5.744 -15.958 1.00 76.81 98 GLY A O 1
ATOM 793 N N . HIS A 1 99 ? 15.690 -4.066 -16.624 1.00 79.94 99 HIS A N 1
ATOM 794 C CA . HIS A 1 99 ? 16.205 -3.766 -15.286 1.00 79.94 99 HIS A CA 1
ATOM 795 C C . HIS A 1 99 ? 15.432 -2.604 -14.676 1.00 79.94 99 HIS A C 1
ATOM 797 O O . HIS A 1 99 ? 15.624 -1.454 -15.074 1.00 79.94 99 HIS A O 1
ATOM 803 N N . LYS A 1 100 ? 14.571 -2.899 -13.696 1.00 83.56 100 LYS A N 1
ATOM 804 C CA . LYS A 1 100 ? 13.742 -1.887 -13.043 1.00 83.56 100 LYS A CA 1
ATOM 805 C C . LYS A 1 100 ? 14.096 -1.711 -11.562 1.00 83.56 100 LYS A C 1
ATOM 807 O O . LYS A 1 100 ? 14.464 -2.645 -10.851 1.00 83.56 100 LYS A O 1
ATOM 812 N N . ALA A 1 101 ? 13.931 -0.498 -11.052 1.00 83.25 101 ALA A N 1
ATOM 813 C CA . ALA A 1 101 ? 13.891 -0.231 -9.618 1.00 83.25 101 ALA A CA 1
ATOM 814 C C . ALA A 1 101 ? 12.498 0.260 -9.228 1.00 83.25 101 ALA A C 1
ATOM 816 O O . ALA A 1 101 ? 11.951 1.152 -9.872 1.00 83.25 101 ALA A O 1
ATOM 817 N N . LEU A 1 102 ? 11.929 -0.307 -8.160 1.00 83.00 102 LEU A N 1
ATOM 818 C CA . LEU A 1 102 ? 10.618 0.093 -7.663 1.00 83.00 102 LEU A CA 1
ATOM 819 C C . LEU A 1 102 ? 10.757 0.896 -6.369 1.00 83.00 102 LEU A C 1
ATOM 821 O O . LEU A 1 102 ? 11.347 0.451 -5.380 1.00 83.00 102 LEU A O 1
ATOM 825 N N . ILE A 1 103 ? 10.151 2.076 -6.346 1.00 82.44 103 ILE A N 1
ATOM 826 C CA . ILE A 1 103 ? 9.924 2.828 -5.112 1.00 82.44 103 ILE A CA 1
ATOM 827 C C . ILE A 1 103 ? 8.437 2.762 -4.813 1.00 82.44 103 ILE A C 1
ATOM 829 O O . ILE A 1 103 ? 7.619 3.101 -5.660 1.00 82.44 103 ILE A O 1
ATOM 833 N N . ILE A 1 104 ? 8.077 2.317 -3.615 1.00 79.12 104 ILE A N 1
ATOM 834 C CA . ILE A 1 104 ? 6.685 2.136 -3.219 1.00 79.12 104 ILE A CA 1
ATOM 835 C C . ILE A 1 104 ? 6.406 3.041 -2.029 1.00 79.12 104 ILE A C 1
ATOM 837 O O . ILE A 1 104 ? 6.858 2.799 -0.909 1.00 79.12 104 ILE A O 1
ATOM 841 N N . ALA A 1 105 ? 5.654 4.104 -2.285 1.00 79.19 105 ALA A N 1
ATOM 842 C CA . ALA A 1 105 ? 5.145 4.997 -1.260 1.00 79.19 105 ALA A CA 1
ATOM 843 C C . ALA A 1 105 ? 3.813 4.461 -0.743 1.00 79.19 105 ALA A C 1
ATOM 845 O O . ALA A 1 105 ? 2.897 4.254 -1.531 1.00 79.19 105 ALA A O 1
ATOM 846 N N . THR A 1 106 ? 3.689 4.266 0.567 1.00 77.31 106 THR A N 1
ATOM 847 C CA . THR A 1 106 ? 2.455 3.861 1.246 1.00 77.31 106 THR A CA 1
ATOM 848 C C . THR A 1 106 ? 1.954 5.003 2.120 1.00 77.31 106 THR A C 1
ATOM 850 O O . THR A 1 106 ? 2.617 5.410 3.073 1.00 77.31 106 THR A O 1
ATOM 853 N N . GLY A 1 107 ? 0.775 5.519 1.794 1.00 77.12 107 GLY A N 1
ATOM 854 C CA . GLY A 1 107 ? 0.034 6.487 2.589 1.00 77.12 107 GLY A CA 1
ATOM 855 C C . GLY A 1 107 ? -1.086 5.828 3.387 1.00 77.12 107 GLY A C 1
ATOM 856 O O . GLY A 1 107 ? -1.747 4.923 2.887 1.00 77.12 107 GLY A O 1
ATOM 857 N N . ILE A 1 108 ? -1.348 6.319 4.592 1.00 79.38 108 ILE A N 1
ATOM 858 C CA . ILE A 1 108 ? -2.487 5.931 5.427 1.00 79.38 108 ILE A CA 1
ATOM 859 C C . ILE A 1 108 ? -3.336 7.163 5.747 1.00 79.38 108 ILE A C 1
ATOM 861 O O . ILE A 1 108 ? -2.811 8.257 5.968 1.00 79.38 108 ILE A O 1
ATOM 865 N N . HIS A 1 109 ? -4.653 6.991 5.733 1.00 78.00 109 HIS A N 1
ATOM 866 C CA . HIS A 1 109 ? -5.609 7.958 6.271 1.00 78.00 109 HIS A CA 1
ATOM 867 C C . HIS A 1 109 ? -6.870 7.237 6.752 1.00 78.00 109 HIS A C 1
ATOM 869 O O . HIS A 1 109 ? -7.084 6.066 6.435 1.00 78.00 109 HIS A O 1
ATOM 875 N N . PHE A 1 110 ? -7.703 7.951 7.502 1.00 78.50 110 PHE A N 1
ATOM 876 C CA . PHE A 1 110 ? -8.921 7.425 8.107 1.00 78.50 110 PHE A CA 1
ATOM 877 C C . PHE A 1 110 ? -10.144 8.145 7.528 1.00 78.50 110 PHE A C 1
ATOM 879 O O . PHE A 1 110 ? -10.079 9.345 7.244 1.00 78.50 110 PHE A O 1
ATOM 886 N N . ARG A 1 111 ? -11.239 7.406 7.316 1.00 81.38 111 ARG A N 1
ATOM 887 C CA . ARG A 1 111 ? -12.516 7.928 6.804 1.00 81.38 111 ARG A CA 1
ATOM 888 C C . ARG A 1 111 ? -13.636 7.690 7.821 1.00 81.38 111 ARG A C 1
ATOM 890 O O . ARG A 1 111 ? -13.724 6.607 8.403 1.00 81.38 111 ARG A O 1
ATOM 897 N N . ASP A 1 112 ? -14.474 8.703 8.016 1.00 79.56 112 ASP A N 1
ATOM 898 C CA . ASP A 1 112 ? -15.710 8.658 8.806 1.00 79.56 112 ASP A CA 1
ATOM 899 C C . ASP A 1 112 ? -16.951 8.469 7.902 1.00 79.56 112 ASP A C 1
ATOM 901 O O . ASP A 1 112 ? -16.843 8.446 6.672 1.00 79.56 112 ASP A O 1
ATOM 905 N N . GLU A 1 113 ? -18.141 8.314 8.501 1.00 66.00 113 GLU A N 1
ATOM 906 C CA . GLU A 1 113 ? -19.416 8.174 7.762 1.00 66.00 113 GLU A CA 1
ATOM 907 C C . GLU A 1 113 ? -19.812 9.449 6.994 1.00 66.00 113 GLU A C 1
ATOM 909 O O . GLU A 1 113 ? -20.619 9.387 6.067 1.00 66.00 113 GLU A O 1
ATOM 914 N N . TRP A 1 114 ? -19.225 10.599 7.340 1.00 58.62 114 TRP A N 1
ATOM 915 C CA . TRP A 1 114 ? -19.604 11.921 6.833 1.00 58.62 114 TRP A CA 1
ATOM 916 C C . TRP A 1 114 ? -18.656 12.465 5.763 1.00 58.62 114 TRP A C 1
ATOM 918 O O . TRP A 1 114 ? -18.801 13.607 5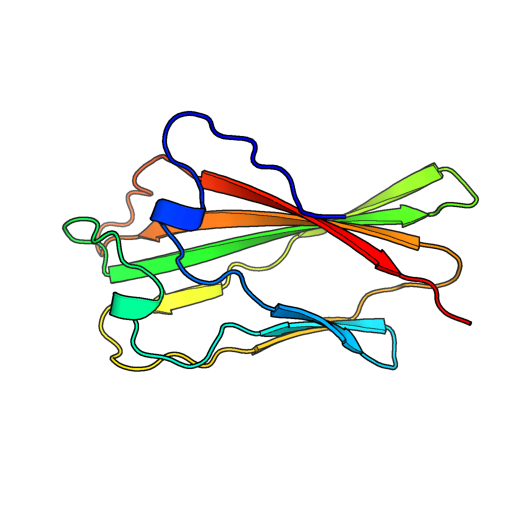.323 1.00 58.62 114 TRP A O 1
ATOM 928 N N . SER A 1 115 ? -17.746 11.629 5.257 1.00 53.97 115 SER A N 1
ATOM 929 C CA . SER A 1 115 ? -16.865 11.893 4.113 1.00 53.97 115 SER A CA 1
ATOM 930 C C . SER A 1 115 ? -15.845 13.024 4.290 1.00 53.97 115 SER A C 1
ATOM 932 O O . SER A 1 115 ? -15.235 13.459 3.307 1.00 53.97 115 SER A O 1
ATOM 934 N N . LYS A 1 116 ? -15.568 13.474 5.519 1.00 52.59 116 LYS A N 1
ATOM 935 C CA . LYS A 1 116 ? -14.435 14.379 5.732 1.00 52.59 116 LYS A CA 1
ATOM 936 C C . LYS A 1 116 ? -13.179 13.538 5.897 1.00 52.59 116 LYS A C 1
ATOM 938 O O . LYS A 1 116 ? -12.961 12.892 6.912 1.00 52.59 116 LYS A O 1
ATOM 943 N N . ILE A 1 117 ? -12.334 13.555 4.864 1.00 51.88 117 ILE A N 1
ATOM 944 C CA . ILE A 1 117 ? -10.933 13.138 4.964 1.00 51.88 117 ILE A CA 1
ATOM 945 C C . ILE A 1 117 ? -10.338 13.923 6.138 1.00 51.88 117 ILE A C 1
ATOM 947 O O . ILE A 1 117 ? -10.058 15.115 5.999 1.00 51.88 117 ILE A O 1
ATOM 951 N N . ASN A 1 118 ? -10.194 13.292 7.305 1.00 49.12 118 ASN A N 1
ATOM 952 C CA . ASN A 1 118 ? -9.512 13.928 8.420 1.00 49.12 118 ASN A CA 1
ATOM 953 C C . ASN A 1 118 ? -8.042 14.068 8.001 1.00 49.12 118 ASN A C 1
ATOM 955 O O . ASN A 1 118 ? -7.385 13.112 7.587 1.00 49.12 118 ASN A O 1
ATOM 959 N N . ASN A 1 119 ? -7.605 15.320 7.919 1.00 47.03 119 ASN A N 1
ATOM 960 C CA . ASN A 1 119 ? -6.868 15.847 6.771 1.00 47.03 119 ASN A CA 1
ATOM 961 C C . ASN A 1 119 ? -5.342 15.665 6.853 1.00 47.03 119 ASN A C 1
ATOM 963 O O . ASN A 1 119 ? -4.575 16.554 6.488 1.00 47.03 119 ASN A O 1
ATOM 967 N N . SER A 1 120 ? -4.881 14.509 7.315 1.00 52.28 120 SER A N 1
ATOM 968 C CA . SER A 1 120 ? -3.463 14.164 7.348 1.00 52.28 120 SER A CA 1
ATOM 969 C C . SER A 1 120 ? -3.260 12.803 6.692 1.00 52.28 120 SER A C 1
ATOM 971 O O . SER A 1 120 ? -3.458 11.745 7.278 1.00 52.28 120 SER A O 1
ATOM 973 N N . LYS A 1 121 ? -2.870 12.821 5.413 1.00 53.00 121 LYS A N 1
ATOM 974 C CA . LYS A 1 121 ? -2.326 11.628 4.758 1.00 53.00 121 LYS A CA 1
ATOM 975 C C . LYS A 1 121 ? -0.905 11.445 5.283 1.00 53.00 121 LYS A C 1
ATOM 977 O O . LYS A 1 121 ? -0.031 12.261 4.993 1.00 53.00 121 LYS A O 1
ATOM 982 N N . TYR A 1 122 ? -0.683 10.408 6.080 1.00 59.31 122 TYR A N 1
ATOM 983 C CA . TYR A 1 122 ? 0.642 10.081 6.600 1.00 59.31 122 TYR A CA 1
ATOM 984 C C . TYR A 1 122 ? 1.322 9.127 5.627 1.00 59.31 122 TYR A C 1
ATOM 986 O O . TYR A 1 122 ? 0.749 8.094 5.293 1.00 59.31 122 TYR A O 1
ATOM 994 N N . TYR A 1 123 ? 2.515 9.473 5.140 1.00 55.62 123 TYR A N 1
ATOM 995 C CA . TYR A 1 123 ? 3.220 8.692 4.123 1.00 55.62 123 TYR A CA 1
ATOM 996 C C . TYR A 1 123 ? 4.505 8.071 4.672 1.00 55.62 123 TYR A C 1
ATOM 998 O O . TYR A 1 123 ? 5.324 8.737 5.304 1.00 55.62 123 TYR A O 1
ATOM 1006 N N . SER A 1 124 ? 4.706 6.803 4.339 1.00 58.69 124 SER A N 1
ATOM 1007 C CA . SER A 1 124 ? 5.963 6.068 4.474 1.00 58.69 124 SER A CA 1
ATOM 1008 C C . SER A 1 124 ? 6.415 5.584 3.100 1.00 58.69 124 SER A C 1
ATOM 1010 O O . SER A 1 124 ? 5.578 5.336 2.236 1.00 58.69 124 SER A O 1
ATOM 1012 N N . CYS A 1 125 ? 7.717 5.423 2.879 1.00 55.16 125 CYS A N 1
ATOM 1013 C CA . CYS A 1 125 ? 8.240 4.863 1.637 1.00 55.16 125 CYS A CA 1
ATOM 1014 C C . CYS A 1 125 ? 9.100 3.634 1.893 1.00 55.16 125 CYS A C 1
ATOM 1016 O O . CYS A 1 125 ? 9.970 3.622 2.762 1.00 55.16 125 CYS A O 1
ATOM 1018 N N . GLN A 1 126 ? 8.908 2.624 1.053 1.00 61.84 126 GLN A N 1
ATOM 1019 C CA . GLN A 1 126 ? 9.749 1.444 0.962 1.00 61.84 126 GLN A CA 1
ATOM 1020 C C . GLN A 1 126 ? 10.394 1.404 -0.427 1.00 61.84 126 GLN A C 1
ATOM 1022 O O . GLN A 1 126 ? 9.726 1.572 -1.442 1.00 61.84 126 GLN A O 1
ATOM 1027 N N . ILE A 1 127 ? 11.704 1.165 -0.481 1.00 57.53 127 ILE A N 1
ATOM 1028 C CA . ILE A 1 127 ? 12.429 0.945 -1.740 1.00 57.53 127 ILE A CA 1
ATOM 1029 C C . ILE A 1 127 ? 12.609 -0.560 -1.913 1.00 57.53 127 ILE A C 1
ATOM 1031 O O . ILE A 1 127 ? 13.023 -1.244 -0.974 1.00 57.53 127 ILE A O 1
ATOM 1035 N N . THR A 1 128 ? 12.302 -1.094 -3.093 1.00 61.34 128 THR A N 1
ATOM 1036 C CA . THR A 1 128 ? 12.500 -2.513 -3.415 1.00 61.34 128 THR A CA 1
ATOM 1037 C C . THR A 1 128 ? 13.047 -2.662 -4.831 1.00 61.34 128 THR A C 1
ATOM 1039 O O . THR A 1 128 ? 12.552 -2.072 -5.783 1.00 61.34 128 THR A O 1
ATOM 1042 N N . TYR A 1 129 ? 14.110 -3.448 -4.968 1.00 58.03 129 TYR A N 1
ATOM 1043 C CA . TYR A 1 129 ? 14.722 -3.729 -6.262 1.00 58.03 129 TYR A CA 1
ATOM 1044 C C . TYR A 1 129 ? 13.991 -4.874 -6.970 1.00 58.03 129 TYR A C 1
ATOM 1046 O O . TYR A 1 129 ? 13.599 -5.841 -6.314 1.00 58.03 129 TYR A O 1
ATOM 1054 N N . ALA A 1 130 ? 13.834 -4.769 -8.291 1.00 56.69 130 ALA A N 1
ATOM 1055 C CA . ALA A 1 130 ? 13.147 -5.751 -9.118 1.00 56.69 130 ALA A CA 1
ATOM 1056 C C . ALA A 1 130 ? 13.965 -6.043 -10.385 1.00 56.69 130 ALA A C 1
ATOM 1058 O O . ALA A 1 130 ? 13.903 -5.303 -11.359 1.00 56.69 130 ALA A O 1
ATOM 1059 N N . ALA A 1 131 ? 14.728 -7.134 -10.387 1.00 49.91 131 ALA A N 1
ATOM 1060 C CA . ALA A 1 131 ? 15.370 -7.622 -11.604 1.00 49.91 131 ALA A CA 1
ATOM 1061 C C . ALA A 1 131 ? 14.616 -8.832 -12.138 1.00 49.91 131 ALA A C 1
ATOM 1063 O O . ALA A 1 131 ? 14.463 -9.823 -11.424 1.00 49.91 131 ALA A O 1
ATOM 1064 N N . THR A 1 132 ? 14.189 -8.766 -13.393 1.00 51.56 132 THR A N 1
ATOM 1065 C CA . THR A 1 132 ? 13.793 -9.954 -14.149 1.00 51.56 132 THR A CA 1
ATOM 1066 C C . THR A 1 132 ? 14.999 -10.470 -14.926 1.00 51.56 132 THR A C 1
ATOM 1068 O O . THR A 1 132 ? 15.705 -9.680 -15.554 1.00 51.56 132 THR A O 1
ATOM 1071 N N . SER A 1 133 ? 15.245 -11.777 -14.838 1.00 47.81 133 SER A N 1
ATOM 1072 C CA . SER A 1 133 ? 16.182 -12.529 -15.684 1.00 47.81 133 SER A CA 1
ATOM 1073 C C . SER A 1 133 ? 15.611 -12.776 -17.071 1.00 47.81 133 SER A C 1
ATOM 1075 O O . SER A 1 133 ? 14.405 -13.121 -17.108 1.00 47.81 133 SER A O 1
#

Foldseek 3Di:
DAWFWDDPPDDVCQQFVDAWDWDQDPQRKTKTKDDKFFPCNGGVDDDPQFFKKKKWKWKWKADPPPRDIDIDGDDIDIDTNPDGIDIDMDMDHDPPPAWIWIKMKIWMFTAHPVGPGPDDTTIIIDTDGDGDD

pLDDT: mean 73.23, std 11.63, range [37.12, 87.0]

Radius of gyration: 15.72 Å; chains: 1; bounding box: 38×31×37 Å

Sequence (133 aa):
MKGFEFNNQSPLKDLLWQQPKISIETGNILNIRLPQGEVDLLFPYQIPEAQEVCLNMMIFCFDLNDGVYEILKFNELSISLKNLVIGRNKRLNLDLAGHKALIIATGIHFRDEWSKINNSKYYSCQITYAATS

Secondary structure (DSSP, 8-state):
---EES-SSS-HHHH-SSPPEEEEETTTEEEEEPPPEEHHHH--SPPTT--EEEEEEEEEEEETTT--EEEEEPP-EEEETTSSEE--EEEEE----SEEEEEEEEEEEEE-TT----S--EEEEEEEEEE--